Protein AF-A0A3D4JC98-F1 (afdb_monomer_lite)

Structure (mmCIF, N/CA/C/O backbone):
data_AF-A0A3D4JC98-F1
#
_entry.id   AF-A0A3D4JC98-F1
#
loop_
_atom_site.group_PDB
_atom_site.id
_atom_site.type_symbol
_atom_site.label_atom_id
_atom_site.label_alt_id
_atom_site.label_comp_id
_atom_site.label_asym_id
_atom_site.label_entity_id
_atom_site.label_seq_id
_atom_site.pdbx_PDB_ins_code
_atom_site.Cartn_x
_atom_site.Cartn_y
_atom_site.Cartn_z
_atom_site.occupancy
_atom_site.B_iso_or_equiv
_atom_site.auth_seq_id
_atom_site.auth_comp_id
_atom_site.auth_asym_id
_atom_site.auth_atom_id
_atom_site.pdbx_PDB_model_num
ATOM 1 N N . MET A 1 1 ? 13.726 35.625 1.533 1.00 43.50 1 MET A N 1
ATOM 2 C CA . MET A 1 1 ? 12.259 35.445 1.457 1.00 43.50 1 MET A CA 1
ATOM 3 C C . MET A 1 1 ? 11.983 33.949 1.493 1.00 43.50 1 MET A C 1
ATOM 5 O O . MET A 1 1 ? 12.480 33.245 0.627 1.00 43.50 1 MET A O 1
ATOM 9 N N . LYS A 1 2 ? 11.328 33.439 2.544 1.00 40.00 2 LYS A N 1
ATOM 10 C CA . LYS A 1 2 ? 11.032 32.004 2.686 1.00 40.00 2 LYS A CA 1
ATOM 11 C C . LYS A 1 2 ? 9.775 31.702 1.869 1.00 40.00 2 LYS A C 1
ATOM 13 O O . LYS A 1 2 ? 8.680 32.054 2.293 1.00 40.00 2 LYS A O 1
ATOM 18 N N . THR A 1 3 ? 9.931 31.125 0.685 1.00 40.09 3 THR A N 1
ATOM 19 C CA . THR A 1 3 ? 8.815 30.621 -0.119 1.00 40.09 3 THR A CA 1
ATOM 20 C C . THR A 1 3 ? 8.206 29.422 0.598 1.00 40.09 3 THR A C 1
ATOM 22 O O . THR A 1 3 ? 8.806 28.352 0.679 1.00 40.09 3 THR A O 1
ATOM 25 N N . GLN A 1 4 ? 7.020 29.615 1.173 1.00 44.22 4 GLN A N 1
ATOM 26 C CA . GLN A 1 4 ? 6.215 28.509 1.674 1.00 44.22 4 GLN A CA 1
ATOM 27 C C . GLN A 1 4 ? 5.729 27.714 0.459 1.00 44.22 4 GLN A C 1
ATOM 29 O O . GLN A 1 4 ? 5.039 28.247 -0.411 1.00 44.22 4 GLN A O 1
ATOM 34 N N . LYS A 1 5 ? 6.169 26.456 0.363 1.00 41.62 5 LYS A N 1
ATOM 35 C CA . LYS A 1 5 ? 5.683 25.500 -0.636 1.00 41.62 5 LYS A CA 1
ATOM 36 C C . LYS A 1 5 ? 4.167 25.339 -0.448 1.00 41.62 5 LYS A C 1
ATOM 38 O O . LYS A 1 5 ? 3.734 25.211 0.698 1.00 41.62 5 LYS A O 1
ATOM 43 N N . PRO A 1 6 ? 3.361 25.333 -1.523 1.00 39.84 6 PRO A N 1
ATOM 44 C CA . PRO A 1 6 ? 1.929 25.107 -1.401 1.00 39.84 6 PRO A CA 1
ATOM 45 C C . PRO A 1 6 ? 1.670 23.737 -0.759 1.00 39.84 6 PRO A C 1
ATOM 47 O O . PRO A 1 6 ? 2.294 22.738 -1.117 1.00 39.84 6 PRO A O 1
ATOM 50 N N . ILE A 1 7 ? 0.730 23.709 0.188 1.00 47.81 7 ILE A N 1
ATOM 51 C CA . ILE A 1 7 ? 0.320 22.557 1.018 1.00 47.81 7 ILE A CA 1
ATOM 52 C C . ILE A 1 7 ? -0.177 21.351 0.182 1.00 47.81 7 ILE A C 1
ATOM 54 O O . ILE A 1 7 ? -0.359 20.257 0.701 1.00 47.81 7 ILE A O 1
ATOM 58 N N . SER A 1 8 ? -0.315 21.495 -1.136 1.00 39.78 8 SER A N 1
ATOM 59 C CA . SER A 1 8 ? -0.799 20.463 -2.058 1.00 39.78 8 SER A CA 1
ATOM 60 C C . SER A 1 8 ? 0.252 19.452 -2.550 1.00 39.78 8 SER A C 1
ATOM 62 O O . SER A 1 8 ? -0.063 18.647 -3.423 1.00 39.78 8 SER A O 1
ATOM 64 N N . GLN A 1 9 ? 1.491 19.456 -2.035 1.00 42.72 9 GLN A N 1
ATOM 65 C CA . GLN A 1 9 ? 2.555 18.555 -2.526 1.00 42.72 9 GLN A CA 1
ATOM 66 C C . GLN A 1 9 ? 3.379 17.834 -1.448 1.00 42.72 9 GLN A C 1
ATOM 68 O O . GLN A 1 9 ? 4.481 17.365 -1.734 1.00 42.72 9 GLN A O 1
ATOM 73 N N . ILE A 1 10 ? 2.865 17.682 -0.227 1.00 45.66 10 ILE A N 1
ATOM 74 C CA . ILE A 1 10 ? 3.529 16.869 0.805 1.00 45.66 10 ILE A CA 1
ATOM 75 C C . ILE A 1 10 ? 3.017 15.426 0.714 1.00 45.66 10 ILE A C 1
ATOM 77 O O . ILE A 1 10 ? 2.344 14.921 1.601 1.00 45.66 10 ILE A O 1
ATOM 81 N N . VAL A 1 11 ? 3.313 14.752 -0.395 1.00 51.78 11 VAL A N 1
ATOM 82 C CA . VAL A 1 11 ? 3.263 13.280 -0.444 1.00 51.78 11 VAL A CA 1
ATOM 83 C C . VAL A 1 11 ? 4.698 12.810 -0.578 1.00 51.78 11 VAL A C 1
ATOM 85 O O . VAL A 1 11 ? 5.161 12.319 -1.611 1.00 51.78 11 VAL A O 1
ATOM 88 N N . ASP A 1 12 ? 5.455 13.075 0.477 1.00 58.97 12 ASP A N 1
ATOM 89 C CA . ASP A 1 12 ? 6.794 12.543 0.622 1.00 58.97 12 ASP A CA 1
ATOM 90 C C . ASP A 1 12 ? 6.734 11.011 0.609 1.00 58.97 12 ASP A C 1
ATOM 92 O O . ASP A 1 12 ? 5.719 10.391 0.939 1.00 58.97 12 ASP A O 1
ATOM 96 N N . HIS A 1 13 ? 7.833 10.392 0.182 1.00 58.16 13 HIS A N 1
ATOM 97 C CA . HIS A 1 13 ? 8.039 8.949 0.288 1.00 58.16 13 HIS A CA 1
ATOM 98 C C . HIS A 1 13 ? 7.617 8.470 1.698 1.00 58.16 13 HIS A C 1
ATOM 100 O O . HIS A 1 13 ? 7.804 9.239 2.643 1.00 58.16 13 HIS A O 1
ATOM 106 N N . PRO A 1 14 ? 7.124 7.225 1.884 1.00 58.72 14 PRO A N 1
ATOM 107 C CA . PRO A 1 14 ? 6.809 6.625 3.197 1.00 58.72 14 PRO A CA 1
ATOM 108 C C . PRO A 1 14 ? 7.984 6.508 4.206 1.00 58.72 14 PRO A C 1
ATOM 110 O O . PRO A 1 14 ? 8.066 5.562 4.972 1.00 58.72 14 PRO A O 1
ATOM 113 N N . LYS A 1 15 ? 8.938 7.443 4.191 1.00 56.12 15 LYS A N 1
ATOM 114 C CA . LYS A 1 15 ? 9.988 7.674 5.188 1.00 56.12 15 LYS A CA 1
ATOM 115 C C . LYS A 1 15 ? 9.886 9.061 5.851 1.00 56.12 15 LYS A C 1
ATOM 117 O O . LYS A 1 15 ? 10.756 9.402 6.644 1.00 56.12 15 LYS A O 1
ATOM 122 N N . SER A 1 16 ? 8.896 9.889 5.506 1.00 63.47 16 SER A N 1
ATOM 123 C CA . SER A 1 16 ? 8.676 11.184 6.168 1.00 63.47 16 SER A CA 1
ATOM 124 C C . SER A 1 16 ? 7.858 11.047 7.460 1.00 63.47 16 SER A C 1
ATOM 126 O O . SER A 1 16 ? 7.110 10.091 7.638 1.00 63.47 16 SER A O 1
ATOM 128 N N . SER A 1 17 ? 7.976 12.037 8.352 1.00 65.88 17 SER A N 1
ATOM 129 C CA . SER A 1 17 ? 7.379 12.061 9.704 1.00 65.88 17 SER A CA 1
ATOM 130 C C . SER A 1 17 ? 5.839 12.141 9.757 1.00 65.88 17 SER A C 1
ATOM 132 O O . SER A 1 17 ? 5.287 12.313 10.839 1.00 65.88 17 SER A O 1
ATOM 134 N N . ILE A 1 18 ? 5.145 12.078 8.616 1.00 76.31 18 ILE A N 1
ATOM 135 C CA . ILE A 1 18 ? 3.674 12.191 8.520 1.00 76.31 18 ILE A CA 1
ATOM 136 C C . ILE A 1 18 ? 2.964 10.835 8.411 1.00 76.31 18 ILE A C 1
ATOM 138 O O . ILE A 1 18 ? 1.737 10.781 8.428 1.00 76.31 18 ILE A O 1
ATOM 142 N N . TRP A 1 19 ? 3.722 9.754 8.238 1.00 82.31 19 TRP A N 1
ATOM 143 C CA . TRP A 1 19 ? 3.199 8.399 8.100 1.00 82.31 19 TRP A CA 1
ATOM 144 C C . TRP A 1 19 ? 3.240 7.692 9.452 1.00 82.31 19 TRP A C 1
ATOM 146 O O . TRP A 1 19 ? 4.234 7.802 10.166 1.00 82.31 19 TRP A O 1
ATOM 156 N N . GLU A 1 20 ? 2.178 6.968 9.793 1.00 85.38 20 GLU A N 1
ATOM 157 C CA . GLU A 1 20 ? 2.028 6.379 11.129 1.00 85.38 20 GLU A CA 1
ATOM 158 C C . GLU A 1 20 ? 2.124 4.864 11.108 1.00 85.38 20 GLU A C 1
ATOM 160 O O . GLU A 1 20 ? 2.871 4.267 11.882 1.00 85.38 20 GLU A O 1
ATOM 165 N N . THR A 1 21 ? 1.372 4.237 10.209 1.00 87.81 21 THR A N 1
ATOM 166 C CA . THR A 1 21 ? 1.337 2.785 10.087 1.00 87.81 21 THR A CA 1
ATOM 167 C C . THR A 1 21 ? 2.008 2.373 8.794 1.00 87.81 21 THR A C 1
ATOM 169 O O . THR A 1 21 ? 1.829 2.992 7.742 1.00 87.81 21 THR A O 1
ATOM 172 N N . PHE A 1 22 ? 2.815 1.323 8.892 1.00 90.31 22 PHE A N 1
ATOM 173 C CA . PHE A 1 22 ? 3.655 0.830 7.815 1.00 90.31 22 PHE A CA 1
ATOM 174 C C . PHE A 1 22 ? 3.402 -0.662 7.621 1.00 90.31 22 PHE A C 1
ATOM 176 O O . PHE A 1 22 ? 3.305 -1.419 8.584 1.00 90.31 22 PHE A O 1
ATOM 183 N N . TYR A 1 23 ? 3.331 -1.077 6.363 1.00 90.88 23 TYR A N 1
ATOM 184 C CA . TYR A 1 23 ? 3.083 -2.445 5.940 1.00 90.88 23 TYR A CA 1
ATOM 185 C C . TYR A 1 23 ? 4.133 -2.833 4.906 1.00 90.88 23 TYR A C 1
ATOM 187 O O . TYR A 1 23 ? 4.280 -2.177 3.869 1.00 90.88 23 TYR A O 1
ATOM 195 N N . GLU A 1 24 ? 4.865 -3.906 5.178 1.00 89.88 24 GLU A N 1
ATOM 196 C CA . GLU A 1 24 ? 5.804 -4.471 4.217 1.00 89.88 24 GLU A CA 1
ATOM 197 C C . GLU A 1 24 ? 5.069 -5.384 3.239 1.00 89.88 24 GLU A C 1
ATOM 199 O O . GLU A 1 24 ? 4.292 -6.256 3.624 1.00 89.88 24 GLU A O 1
ATOM 204 N N . CYS A 1 25 ? 5.316 -5.175 1.951 1.00 87.75 25 CYS A N 1
ATOM 205 C CA . CYS A 1 25 ? 4.696 -5.926 0.874 1.00 87.75 25 CYS A CA 1
ATOM 206 C C . CYS A 1 25 ? 5.783 -6.448 -0.078 1.00 87.75 25 CYS A C 1
ATOM 208 O O . CYS A 1 25 ? 6.488 -5.643 -0.700 1.00 87.75 25 CYS A O 1
ATOM 210 N N . PRO A 1 26 ? 5.963 -7.773 -0.210 1.00 88.81 26 PRO A N 1
ATOM 211 C CA . PRO A 1 26 ? 6.948 -8.333 -1.123 1.00 88.81 26 PRO A CA 1
ATOM 212 C C . PRO A 1 26 ? 6.565 -8.051 -2.580 1.00 88.81 26 PRO A C 1
ATOM 214 O O . PRO A 1 26 ? 5.402 -8.094 -2.982 1.00 88.81 26 PRO A O 1
ATOM 217 N N . SER A 1 27 ? 7.563 -7.785 -3.412 1.00 87.38 27 SER A N 1
ATOM 218 C CA . SER A 1 27 ? 7.367 -7.626 -4.844 1.00 87.38 27 SER A CA 1
ATOM 219 C C . SER A 1 27 ? 7.033 -8.973 -5.468 1.00 87.38 27 SER A C 1
ATOM 221 O O . SER A 1 27 ? 7.868 -9.869 -5.547 1.00 87.38 27 SER A O 1
ATOM 223 N N . GLN A 1 28 ? 5.833 -9.080 -6.030 1.00 83.56 28 GLN A N 1
ATOM 224 C CA . GLN A 1 28 ? 5.412 -10.270 -6.778 1.00 83.56 28 GLN A CA 1
ATOM 225 C C . GLN A 1 28 ? 6.320 -10.591 -7.981 1.00 83.56 28 GLN A C 1
ATOM 227 O O . GLN A 1 28 ? 6.355 -11.720 -8.453 1.00 83.56 28 GLN A O 1
ATOM 232 N N . SER A 1 29 ? 7.017 -9.589 -8.525 1.00 83.56 29 SER A N 1
ATOM 233 C CA . SER A 1 29 ? 7.854 -9.747 -9.723 1.00 83.56 29 SER A CA 1
ATOM 234 C C . SER A 1 29 ? 9.322 -10.012 -9.391 1.00 83.56 29 SER A C 1
ATOM 236 O O . SER A 1 29 ? 10.080 -10.428 -10.262 1.00 83.56 29 SER A O 1
ATOM 238 N N . ARG A 1 30 ? 9.756 -9.708 -8.163 1.00 84.12 30 ARG A N 1
ATOM 239 C CA . ARG A 1 30 ? 11.150 -9.821 -7.722 1.00 84.12 30 ARG A CA 1
ATOM 240 C C . ARG A 1 30 ? 11.169 -10.327 -6.286 1.00 84.12 30 ARG A C 1
ATOM 242 O O . ARG A 1 30 ? 10.953 -9.543 -5.372 1.00 84.12 30 ARG A O 1
ATOM 249 N N . ALA A 1 31 ? 11.492 -11.604 -6.101 1.00 83.75 31 ALA A N 1
ATOM 250 C CA . ALA A 1 31 ? 11.449 -12.264 -4.794 1.00 83.75 31 ALA A CA 1
ATOM 251 C C . ALA A 1 31 ? 12.295 -11.572 -3.703 1.00 83.75 31 ALA A C 1
ATOM 253 O O . ALA A 1 31 ? 11.932 -11.611 -2.535 1.00 83.75 31 ALA A O 1
ATOM 254 N N . ASN A 1 32 ? 13.379 -10.883 -4.080 1.00 86.62 32 ASN A N 1
ATOM 255 C CA . ASN A 1 32 ? 14.302 -10.230 -3.140 1.00 86.62 32 ASN A CA 1
ATOM 256 C C . ASN A 1 32 ? 14.012 -8.737 -2.916 1.00 86.62 32 ASN A C 1
ATOM 258 O O . ASN A 1 32 ? 14.872 -8.011 -2.424 1.00 86.62 32 ASN A O 1
ATOM 262 N N . LEU A 1 33 ? 12.853 -8.238 -3.351 1.00 85.75 33 LEU A N 1
ATOM 263 C CA . LEU A 1 33 ? 12.502 -6.828 -3.232 1.00 85.75 33 LEU A CA 1
ATOM 264 C C . LEU A 1 33 ? 11.200 -6.691 -2.454 1.00 85.75 33 LEU A C 1
ATOM 266 O O . LEU A 1 33 ? 10.197 -7.272 -2.848 1.00 85.75 33 LEU A O 1
ATOM 270 N N . SER A 1 34 ? 11.193 -5.877 -1.406 1.00 89.38 34 SER A N 1
ATOM 271 C CA . SER A 1 34 ? 9.984 -5.484 -0.686 1.00 89.38 34 SER A CA 1
ATOM 272 C C . SER A 1 34 ? 9.704 -3.994 -0.877 1.00 89.38 34 SER A C 1
ATOM 274 O O . SER A 1 34 ? 10.605 -3.176 -1.083 1.00 89.38 34 SER A O 1
ATOM 276 N N . TYR A 1 35 ? 8.424 -3.644 -0.852 1.00 90.00 35 TYR A N 1
ATOM 277 C CA . TYR A 1 35 ? 7.932 -2.277 -0.856 1.00 90.00 35 TYR A CA 1
ATOM 278 C C . TYR A 1 35 ? 7.243 -1.979 0.470 1.00 90.00 35 TYR A C 1
ATOM 280 O O . TYR A 1 35 ? 6.674 -2.862 1.103 1.00 90.00 35 TYR A O 1
ATOM 288 N N . ILE A 1 36 ? 7.273 -0.713 0.868 1.00 91.12 36 ILE A N 1
ATOM 289 C CA . ILE A 1 36 ? 6.640 -0.220 2.086 1.00 91.12 36 ILE A CA 1
ATOM 290 C C . ILE A 1 36 ? 5.383 0.521 1.660 1.00 91.12 36 ILE A C 1
ATOM 292 O O . ILE A 1 36 ? 5.450 1.458 0.860 1.00 91.12 36 ILE A O 1
ATOM 296 N N . VAL A 1 37 ? 4.243 0.085 2.172 1.00 91.69 37 VAL A N 1
ATOM 297 C CA . VAL A 1 37 ? 2.968 0.794 2.099 1.00 91.69 37 VAL A CA 1
ATOM 298 C C . VAL A 1 37 ? 2.763 1.492 3.435 1.00 91.69 37 VAL A C 1
ATOM 300 O O . VAL A 1 37 ? 3.030 0.895 4.469 1.00 91.69 37 VAL A O 1
ATOM 303 N N . ALA A 1 38 ? 2.318 2.741 3.432 1.00 91.31 38 ALA A N 1
ATOM 304 C CA . ALA A 1 38 ? 2.047 3.470 4.663 1.00 91.31 38 ALA A CA 1
ATOM 305 C C . ALA A 1 38 ? 0.719 4.219 4.584 1.00 91.31 38 ALA A C 1
ATOM 307 O O . ALA A 1 38 ? 0.295 4.593 3.489 1.00 91.31 38 ALA A O 1
ATOM 308 N N . THR A 1 39 ? 0.086 4.457 5.731 1.00 90.75 39 THR A N 1
ATOM 309 C CA . THR A 1 39 ? -1.055 5.375 5.836 1.00 90.75 39 THR A CA 1
ATOM 310 C C . THR A 1 39 ? -0.822 6.427 6.918 1.00 90.75 39 THR A C 1
ATOM 312 O O . THR A 1 39 ? 0.004 6.253 7.819 1.00 90.75 39 THR A O 1
ATOM 315 N N . ASN A 1 40 ? -1.490 7.566 6.762 1.00 89.06 40 ASN A N 1
ATOM 316 C CA . ASN A 1 40 ? -1.477 8.676 7.710 1.00 89.06 40 ASN A CA 1
ATOM 317 C C . ASN A 1 40 ? -2.831 8.806 8.432 1.00 89.06 40 ASN A C 1
ATOM 319 O O . ASN A 1 40 ? -3.788 8.104 8.097 1.00 89.06 40 ASN A O 1
ATOM 323 N N . GLN A 1 41 ? -2.919 9.747 9.378 1.00 85.38 41 GLN A N 1
ATOM 324 C CA . GLN A 1 41 ? -4.153 10.068 10.120 1.00 85.38 41 GLN A CA 1
ATOM 325 C C . GLN A 1 41 ? -5.313 10.513 9.224 1.00 85.38 41 GLN A C 1
ATOM 327 O O . GLN A 1 41 ? -6.471 10.421 9.607 1.00 85.38 41 GLN A O 1
ATOM 332 N N . SER A 1 42 ? -5.010 11.033 8.035 1.00 87.31 42 SER A N 1
ATOM 333 C CA . SER A 1 42 ? -6.007 11.491 7.065 1.00 87.31 42 SER A CA 1
ATOM 334 C C . SER A 1 42 ? -6.457 10.380 6.110 1.00 87.31 42 SER A C 1
ATOM 336 O O . SER A 1 42 ? -7.003 10.684 5.052 1.00 87.31 42 SER A O 1
ATOM 338 N N . GLU A 1 43 ? -6.176 9.114 6.441 1.00 85.50 43 GLU A N 1
ATOM 339 C CA . GLU A 1 43 ? -6.502 7.923 5.642 1.00 85.50 43 GLU A CA 1
ATOM 340 C C . GLU A 1 43 ? -5.922 7.935 4.216 1.00 85.50 43 GLU A C 1
ATOM 342 O O . GLU A 1 43 ? -6.389 7.235 3.311 1.00 85.50 43 GLU A O 1
ATOM 347 N N . GLN A 1 44 ? -4.876 8.728 3.983 1.00 89.94 44 GLN A N 1
ATOM 348 C CA . GLN A 1 44 ? -4.182 8.747 2.705 1.00 89.94 44 GLN A CA 1
ATOM 349 C C . GLN A 1 44 ? -3.178 7.606 2.645 1.00 89.94 44 GLN A C 1
ATOM 351 O O . GLN A 1 44 ? -2.457 7.342 3.603 1.00 89.94 44 GLN A O 1
ATOM 356 N N . TRP A 1 45 ? -3.085 6.976 1.476 1.00 91.25 45 TRP A N 1
ATOM 357 C CA . TRP A 1 45 ? -2.233 5.813 1.256 1.00 91.25 45 TRP A CA 1
ATOM 358 C C . TRP A 1 45 ? -0.999 6.158 0.426 1.00 91.25 45 TRP A C 1
ATOM 360 O O . TRP A 1 45 ? -1.094 6.710 -0.675 1.00 91.25 45 TRP A O 1
ATOM 370 N N . GLY A 1 46 ? 0.163 5.762 0.939 1.00 91.31 46 GLY A N 1
ATOM 371 C CA . GLY A 1 46 ? 1.458 5.882 0.288 1.00 91.31 46 GLY A CA 1
ATOM 372 C C . GLY A 1 46 ? 2.105 4.535 -0.000 1.00 91.31 46 GLY A C 1
ATOM 373 O O . GLY A 1 46 ? 1.878 3.559 0.708 1.00 91.31 46 GLY A O 1
ATOM 374 N N . CYS A 1 47 ? 2.936 4.459 -1.043 1.00 91.44 47 CYS A N 1
ATOM 375 C CA . CYS A 1 47 ? 3.715 3.254 -1.338 1.00 91.44 47 CYS A CA 1
ATOM 376 C C . CYS A 1 47 ? 5.101 3.592 -1.894 1.00 91.44 47 CYS A C 1
ATOM 378 O O . CYS A 1 47 ? 5.240 4.458 -2.748 1.00 91.44 47 CYS A O 1
ATOM 380 N N . SER A 1 48 ? 6.141 2.865 -1.484 1.00 91.06 48 SER A N 1
ATOM 381 C CA . SER A 1 48 ? 7.505 3.044 -2.004 1.00 91.06 48 SER A CA 1
ATOM 382 C C . SER A 1 48 ? 7.731 2.449 -3.401 1.00 91.06 48 SER A C 1
ATOM 384 O O . SER A 1 48 ? 8.853 2.460 -3.906 1.00 91.06 48 SER A O 1
ATOM 386 N N . CYS A 1 49 ? 6.701 1.893 -4.045 1.00 89.44 49 CYS A N 1
ATOM 387 C CA . CYS A 1 49 ? 6.863 1.288 -5.360 1.00 89.44 49 CYS A CA 1
ATOM 388 C C . CYS A 1 49 ? 6.990 2.352 -6.467 1.00 89.44 49 CYS A C 1
ATOM 390 O O . CYS A 1 49 ? 6.355 3.409 -6.387 1.00 89.44 49 CYS A O 1
ATOM 392 N N . PRO A 1 50 ? 7.725 2.062 -7.561 1.00 89.50 50 PRO A N 1
ATOM 393 C CA . PRO A 1 50 ? 7.909 3.009 -8.662 1.00 89.50 50 PRO A CA 1
ATOM 394 C C . PRO A 1 50 ? 6.585 3.530 -9.228 1.00 89.50 50 PRO A C 1
ATOM 396 O O . PRO A 1 50 ? 6.448 4.711 -9.526 1.00 89.50 50 PRO A O 1
ATOM 399 N N . ARG A 1 51 ? 5.571 2.659 -9.328 1.00 90.12 51 ARG A N 1
ATOM 400 C CA . ARG A 1 51 ? 4.259 3.038 -9.860 1.00 90.12 51 ARG A CA 1
ATOM 401 C C . ARG A 1 51 ? 3.609 4.158 -9.047 1.00 90.12 51 ARG A C 1
ATOM 403 O O . ARG A 1 51 ? 3.104 5.097 -9.649 1.00 90.12 51 ARG A O 1
ATOM 410 N N . TRP A 1 52 ? 3.647 4.080 -7.718 1.00 89.75 52 TRP A N 1
ATOM 411 C CA . TRP A 1 52 ? 3.084 5.127 -6.866 1.00 89.75 52 TRP A CA 1
ATOM 412 C C . TRP A 1 52 ? 3.972 6.371 -6.847 1.00 89.75 52 TRP A C 1
ATOM 414 O O . TRP A 1 52 ? 3.459 7.472 -6.979 1.00 89.75 52 TRP A O 1
ATOM 424 N N . ILE A 1 53 ? 5.298 6.218 -6.781 1.00 87.94 53 ILE A N 1
ATOM 425 C CA . ILE A 1 53 ? 6.231 7.359 -6.778 1.00 87.94 53 ILE A CA 1
ATOM 426 C C . ILE A 1 53 ? 6.053 8.234 -8.030 1.00 87.94 53 ILE A C 1
ATOM 428 O O . ILE A 1 53 ? 6.008 9.459 -7.914 1.00 87.94 53 ILE A O 1
ATOM 432 N N . TYR A 1 54 ? 5.918 7.615 -9.210 1.00 87.69 54 TYR A N 1
ATOM 433 C CA . TYR A 1 54 ? 5.809 8.340 -10.478 1.00 87.69 54 TYR A CA 1
ATOM 434 C C . TYR A 1 54 ? 4.383 8.775 -10.828 1.00 87.69 54 TYR A C 1
ATOM 436 O O . TYR A 1 54 ? 4.216 9.858 -11.377 1.00 87.69 54 TYR A O 1
ATOM 444 N N . LYS A 1 55 ? 3.360 7.954 -10.543 1.00 89.25 55 LYS A N 1
ATOM 445 C CA . LYS A 1 55 ? 1.971 8.248 -10.951 1.00 89.25 55 LYS A CA 1
ATOM 446 C C . LYS A 1 55 ? 1.090 8.797 -9.835 1.00 89.25 55 LYS A C 1
ATOM 448 O O . LYS A 1 55 ? 0.071 9.400 -10.129 1.00 89.25 55 LYS A O 1
ATOM 453 N N . ARG A 1 56 ? 1.463 8.577 -8.569 1.00 87.25 56 ARG A N 1
ATOM 454 C CA . ARG A 1 56 ? 0.671 8.927 -7.373 1.00 87.25 56 ARG A CA 1
ATOM 455 C C . ARG A 1 56 ? -0.741 8.328 -7.367 1.00 87.25 56 ARG A C 1
ATOM 457 O O . ARG A 1 56 ? -1.637 8.833 -6.706 1.00 87.25 56 ARG A O 1
ATOM 464 N N . GLU A 1 57 ? -0.911 7.213 -8.072 1.00 89.75 57 GLU A N 1
ATOM 465 C CA . GLU A 1 57 ? -2.151 6.440 -8.144 1.00 89.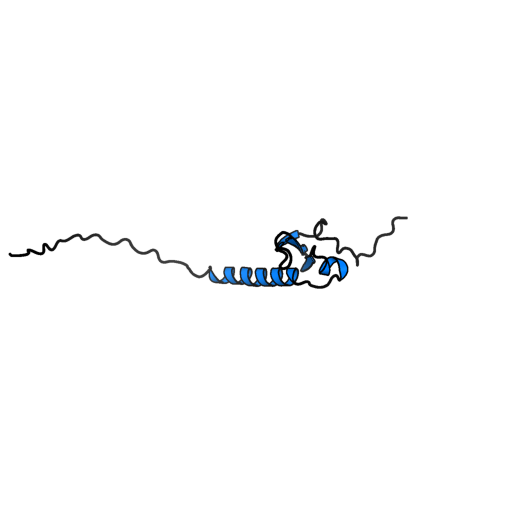75 57 GLU A CA 1
ATOM 466 C C . GLU A 1 57 ? -2.094 5.220 -7.223 1.00 89.75 57 GLU A C 1
ATOM 468 O O . GLU A 1 57 ? -1.015 4.685 -6.934 1.00 89.75 57 GLU A O 1
ATOM 473 N N . GLU A 1 58 ? -3.267 4.718 -6.831 1.00 92.12 58 GLU A N 1
ATOM 474 C CA . GLU A 1 58 ? -3.377 3.468 -6.085 1.00 92.12 58 GLU A CA 1
ATOM 475 C C . GLU A 1 58 ? -2.719 2.313 -6.859 1.00 92.12 58 GLU A C 1
ATOM 477 O O . GLU A 1 58 ? -3.075 1.982 -7.994 1.00 92.12 58 GLU A O 1
ATOM 482 N N . CYS A 1 59 ? -1.717 1.694 -6.236 1.00 93.00 59 CYS A N 1
ATOM 483 C CA . CYS A 1 59 ? -0.973 0.586 -6.812 1.00 93.00 59 CYS A CA 1
ATOM 484 C C . CYS A 1 59 ? -1.461 -0.756 -6.248 1.00 93.00 59 CYS A C 1
ATOM 486 O O . CYS A 1 59 ? -2.173 -0.812 -5.246 1.00 93.00 59 CYS A O 1
ATOM 488 N N . LYS A 1 60 ? -1.029 -1.859 -6.871 1.00 92.88 60 LYS A N 1
ATOM 489 C CA . LYS A 1 60 ? -1.401 -3.211 -6.429 1.00 92.88 60 LYS A CA 1
ATOM 490 C C . LYS A 1 60 ? -1.064 -3.485 -4.957 1.00 92.88 60 LYS A C 1
ATOM 492 O O . LYS A 1 60 ? -1.887 -4.070 -4.272 1.00 92.88 60 LYS A O 1
ATOM 497 N N . HIS A 1 61 ? 0.068 -2.981 -4.461 1.00 93.00 61 HIS A N 1
ATOM 498 C CA . HIS A 1 61 ? 0.487 -3.199 -3.073 1.00 93.00 61 HIS A CA 1
ATOM 499 C C . HIS A 1 61 ? -0.437 -2.488 -2.074 1.00 93.00 61 HIS A C 1
ATOM 501 O O . HIS A 1 61 ? -0.790 -3.062 -1.054 1.00 93.00 61 HIS A O 1
ATOM 507 N N . ILE A 1 62 ? -0.883 -1.259 -2.380 1.00 94.00 62 ILE A N 1
ATOM 508 C CA . ILE A 1 62 ? -1.866 -0.550 -1.540 1.00 94.00 62 ILE A CA 1
ATOM 509 C C . ILE A 1 62 ? -3.169 -1.352 -1.485 1.00 94.00 62 ILE A C 1
ATOM 511 O O . ILE A 1 62 ? -3.729 -1.548 -0.411 1.00 94.00 62 ILE A O 1
ATOM 515 N N . ARG A 1 63 ? -3.628 -1.857 -2.635 1.00 93.88 63 ARG A N 1
ATOM 516 C CA . ARG A 1 63 ? -4.848 -2.664 -2.712 1.00 93.88 63 ARG A CA 1
ATOM 517 C C . ARG A 1 63 ? -4.742 -3.957 -1.906 1.00 93.88 63 ARG A C 1
ATOM 519 O O . ARG A 1 63 ? -5.678 -4.298 -1.196 1.00 93.88 63 ARG A O 1
ATOM 526 N N . GLU A 1 64 ? -3.615 -4.656 -1.992 1.00 92.94 64 GLU A N 1
ATOM 527 C CA . GLU A 1 64 ? -3.367 -5.874 -1.212 1.00 92.94 64 GLU A CA 1
ATOM 528 C C . GLU A 1 64 ? -3.402 -5.606 0.290 1.00 92.94 64 GLU A C 1
ATOM 530 O O . GLU A 1 64 ? -4.062 -6.339 1.021 1.00 92.94 64 GLU A O 1
ATOM 535 N N . VAL A 1 65 ? -2.760 -4.528 0.747 1.00 92.88 65 VAL A N 1
ATOM 536 C CA . VAL A 1 65 ? -2.777 -4.155 2.165 1.00 92.88 65 VAL A CA 1
ATOM 537 C C . VAL A 1 65 ? -4.191 -3.799 2.624 1.00 92.88 65 VAL A C 1
ATOM 539 O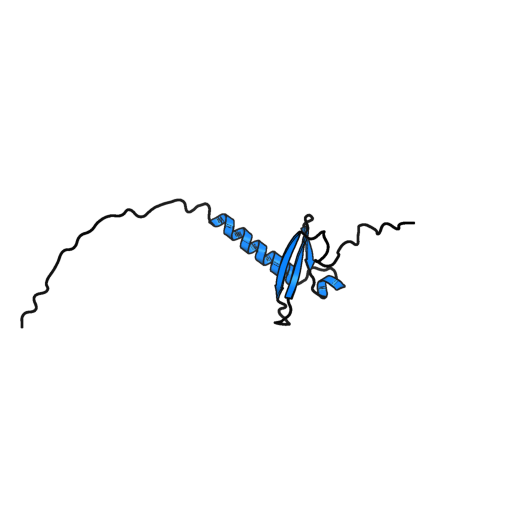 O . VAL A 1 65 ? -4.633 -4.308 3.650 1.00 92.88 65 VAL A O 1
ATOM 542 N N . LYS A 1 66 ? -4.940 -3.003 1.850 1.00 92.81 66 LYS A N 1
ATOM 543 C CA . LYS A 1 66 ? -6.347 -2.686 2.156 1.00 92.81 66 LYS A CA 1
ATOM 544 C C . LYS A 1 66 ? -7.205 -3.947 2.278 1.00 92.81 66 LYS A C 1
ATOM 546 O O . LYS A 1 66 ? -7.982 -4.068 3.220 1.00 92.81 66 LYS A O 1
ATOM 551 N N . LEU A 1 67 ? -7.044 -4.894 1.352 1.00 92.25 67 LEU A N 1
ATOM 552 C CA . LEU A 1 67 ? -7.748 -6.177 1.398 1.00 92.25 67 LEU A CA 1
ATOM 553 C C . LEU A 1 67 ? -7.360 -6.983 2.639 1.00 92.25 67 LEU A C 1
ATOM 555 O O . LEU A 1 67 ? -8.231 -7.503 3.327 1.00 92.25 67 LEU A O 1
ATOM 559 N N . HIS A 1 68 ? -6.069 -7.062 2.957 1.00 90.25 68 HIS A N 1
ATOM 560 C CA . HIS A 1 68 ? -5.595 -7.795 4.126 1.00 90.25 68 HIS A CA 1
ATOM 561 C C . HIS A 1 68 ? -6.153 -7.217 5.434 1.00 90.25 68 HIS A C 1
ATOM 563 O O . HIS A 1 68 ? -6.623 -7.970 6.283 1.00 90.25 68 HIS A O 1
ATOM 569 N N . LEU A 1 69 ? -6.173 -5.888 5.571 1.00 89.75 69 LEU A N 1
ATOM 570 C CA . LEU A 1 69 ? -6.761 -5.215 6.731 1.00 89.75 69 LEU A CA 1
ATOM 571 C C . LEU A 1 69 ? -8.264 -5.467 6.844 1.00 89.75 69 LEU A C 1
ATOM 573 O O . LEU A 1 69 ? -8.755 -5.745 7.932 1.00 89.75 69 LEU A O 1
ATOM 577 N N . PHE A 1 70 ? -8.982 -5.443 5.720 1.00 90.06 70 PHE A N 1
ATOM 578 C CA . PHE A 1 70 ? -10.406 -5.767 5.697 1.00 90.06 70 PHE A CA 1
ATOM 579 C C . PHE A 1 70 ? -10.683 -7.178 6.242 1.00 90.06 70 PHE A C 1
ATOM 581 O O . PHE A 1 70 ? -11.598 -7.358 7.041 1.00 90.06 70 PHE A O 1
ATOM 588 N N . PHE A 1 71 ? -9.865 -8.171 5.873 1.00 88.56 71 PHE A N 1
ATOM 589 C CA . PHE A 1 71 ? -10.012 -9.538 6.385 1.00 88.56 71 PHE A CA 1
ATOM 590 C C . PHE A 1 71 ? -9.579 -9.709 7.842 1.00 88.56 71 PHE A C 1
ATOM 592 O O . PHE A 1 71 ? -10.160 -10.539 8.539 1.00 88.56 71 PHE A O 1
ATOM 599 N N . ILE A 1 72 ? -8.565 -8.972 8.306 1.00 85.81 72 ILE A N 1
ATOM 600 C CA . ILE A 1 72 ? -8.177 -9.001 9.723 1.00 85.81 72 ILE A CA 1
ATOM 601 C C . ILE A 1 72 ? -9.322 -8.465 10.581 1.00 85.81 72 ILE A C 1
ATOM 603 O O . ILE A 1 72 ? -9.743 -9.149 11.510 1.00 85.81 72 ILE A O 1
ATOM 607 N N . ASN A 1 73 ? -9.869 -7.302 10.222 1.00 77.75 73 ASN A N 1
ATOM 608 C CA . ASN A 1 73 ? -10.899 -6.634 11.016 1.00 77.75 73 ASN A CA 1
ATOM 609 C C . ASN A 1 73 ? -12.170 -7.489 11.167 1.00 77.75 73 ASN A C 1
ATOM 611 O O . ASN A 1 73 ? -12.815 -7.451 12.206 1.00 77.75 73 ASN A O 1
ATOM 615 N N . GLN A 1 74 ? -12.505 -8.329 10.179 1.00 69.31 74 GLN A N 1
ATOM 616 C CA . GLN A 1 74 ? -13.661 -9.232 10.278 1.00 69.31 74 GLN A CA 1
ATOM 617 C C . GLN A 1 74 ? -13.485 -10.395 11.264 1.00 69.31 74 GLN A C 1
ATOM 619 O O . GLN A 1 74 ? -14.474 -10.983 11.696 1.00 69.31 74 GLN A O 1
ATOM 624 N N . LYS A 1 75 ? -12.253 -10.780 11.618 1.00 59.47 75 LYS A N 1
ATOM 625 C CA . LYS A 1 75 ? -12.045 -11.904 12.544 1.00 59.47 75 LYS A CA 1
ATOM 626 C C . LYS A 1 75 ? -12.315 -11.525 13.997 1.00 59.47 75 LYS A C 1
ATOM 628 O O . LYS A 1 75 ? -12.696 -12.398 14.775 1.00 59.47 75 LYS A O 1
ATOM 633 N N . GLU A 1 76 ? -12.163 -10.255 14.357 1.00 56.69 76 GLU A N 1
ATOM 634 C CA . GLU A 1 76 ? -12.313 -9.793 15.741 1.00 56.69 76 GLU A CA 1
ATOM 635 C C . GLU A 1 76 ? -13.776 -9.809 16.218 1.00 56.69 76 GLU A C 1
ATOM 637 O O . GLU A 1 76 ? -14.031 -10.119 17.379 1.00 56.69 76 GLU A O 1
ATOM 642 N N . GLU A 1 77 ? -14.752 -9.633 15.322 1.00 55.19 77 GLU A N 1
ATOM 643 C CA . GLU A 1 77 ? -16.183 -9.662 15.675 1.00 55.19 77 GLU A CA 1
ATOM 644 C C . GLU A 1 77 ? -16.713 -11.066 16.030 1.00 55.19 77 GLU A C 1
ATOM 646 O O . GLU A 1 77 ? -17.781 -11.204 16.622 1.00 55.19 77 GLU A O 1
ATOM 651 N N . THR A 1 78 ? -15.975 -12.135 15.711 1.00 53.50 78 THR A N 1
ATOM 652 C CA . THR A 1 78 ? -16.454 -13.515 15.933 1.00 53.50 78 THR A CA 1
ATOM 653 C C . THR A 1 78 ? -16.017 -14.140 17.261 1.00 53.50 78 THR A C 1
ATOM 655 O O . THR A 1 78 ? -16.447 -15.248 17.580 1.00 53.50 78 THR A O 1
ATOM 658 N N . ILE A 1 79 ? -15.196 -13.453 18.066 1.00 57.91 79 ILE A N 1
ATOM 659 C CA . ILE A 1 79 ? -14.588 -14.042 19.276 1.00 57.91 79 ILE A CA 1
ATOM 660 C C . ILE A 1 79 ? -15.375 -13.700 20.561 1.00 57.91 79 ILE A C 1
ATOM 662 O O . ILE A 1 79 ? -15.241 -14.395 21.568 1.00 57.91 79 ILE A O 1
ATOM 666 N N . GLU A 1 80 ? -16.285 -12.720 20.545 1.00 57.81 80 GLU A N 1
ATOM 667 C CA . GLU A 1 80 ? -17.006 -12.290 21.759 1.00 57.81 80 GLU A CA 1
ATOM 668 C C . GLU A 1 80 ? -18.156 -13.208 22.224 1.00 57.81 80 GLU A C 1
ATOM 670 O O . GLU A 1 80 ? -18.741 -12.963 23.280 1.00 57.81 80 GLU A O 1
ATOM 675 N N . THR A 1 81 ? -18.470 -14.305 21.521 1.00 54.78 81 THR A N 1
ATOM 676 C CA . THR A 1 81 ? -19.586 -15.197 21.917 1.00 54.78 81 THR A CA 1
ATOM 677 C C . THR A 1 81 ? -19.200 -16.580 22.435 1.00 54.78 81 THR A C 1
ATOM 679 O O . THR A 1 81 ? -20.087 -17.313 22.868 1.00 54.78 81 THR A O 1
ATOM 682 N N . VAL A 1 82 ? -17.916 -16.944 22.536 1.00 57.47 82 VAL A N 1
ATOM 683 C 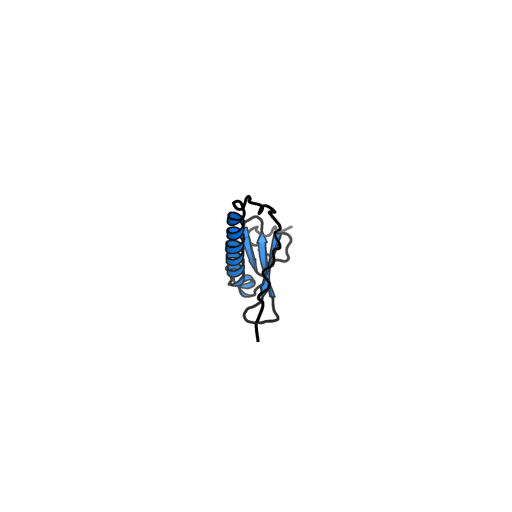CA . VAL A 1 82 ? -17.539 -18.215 23.191 1.00 57.47 82 VAL A CA 1
ATOM 684 C C . VAL A 1 82 ? -17.264 -17.990 24.680 1.00 57.47 82 VAL A C 1
ATOM 686 O O . VAL A 1 82 ? -16.142 -18.091 25.172 1.00 57.47 82 VAL A O 1
ATOM 689 N N . LYS A 1 83 ? -18.331 -17.676 25.420 1.00 61.09 83 LYS A N 1
ATOM 690 C CA . LYS A 1 83 ? -18.384 -17.837 26.876 1.00 61.09 83 LYS A CA 1
ATOM 691 C C . LYS A 1 83 ? -18.918 -19.236 27.207 1.00 61.09 83 LYS A C 1
ATOM 693 O O . LYS A 1 83 ? -20.103 -19.46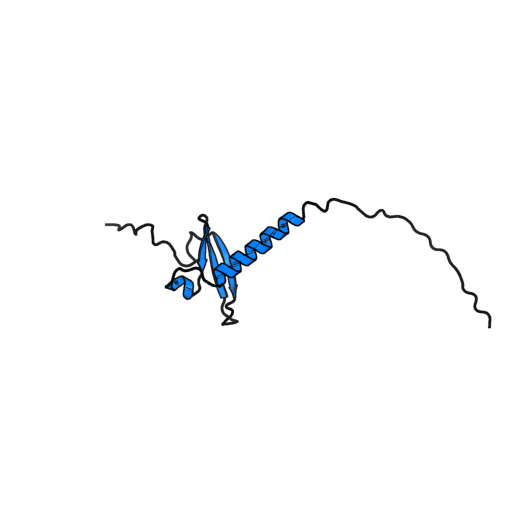4 27.022 1.00 61.09 83 LYS A O 1
ATOM 698 N N . VAL A 1 84 ? -18.047 -20.057 27.817 1.00 60.41 84 VAL A N 1
ATOM 699 C CA . VAL A 1 84 ? -18.344 -21.133 28.800 1.00 60.41 84 VAL A CA 1
ATOM 700 C C . VAL A 1 84 ? -19.075 -22.356 28.199 1.00 60.41 84 VAL A C 1
ATOM 702 O O . VAL A 1 84 ? -20.094 -22.232 27.550 1.00 60.41 84 VAL A O 1
ATOM 705 N N . GLU A 1 85 ? -18.554 -23.581 28.281 1.00 55.84 85 GLU A N 1
ATOM 706 C CA . GLU A 1 85 ? -18.660 -24.421 29.478 1.00 55.84 85 GLU A CA 1
ATOM 707 C C . GLU A 1 85 ? -17.464 -25.365 29.647 1.00 55.84 85 GLU A C 1
ATOM 709 O O . GLU A 1 85 ? -17.114 -26.185 28.800 1.00 55.84 85 GLU A O 1
ATOM 714 N N . THR A 1 86 ? -16.845 -25.243 30.816 1.00 55.53 86 THR A N 1
ATOM 715 C CA . THR A 1 86 ? -15.902 -26.198 31.383 1.00 55.53 86 THR A CA 1
ATOM 716 C C . THR A 1 86 ? -16.527 -27.588 31.470 1.00 55.53 86 THR A C 1
ATOM 718 O O . THR A 1 86 ? -17.526 -27.778 32.165 1.00 55.53 86 THR A O 1
ATOM 721 N N . LEU A 1 87 ? -15.887 -28.566 30.830 1.00 59.16 87 LEU A N 1
ATOM 722 C CA . LEU A 1 87 ? -16.198 -29.986 30.978 1.00 59.16 87 LEU A CA 1
ATOM 723 C C . LEU A 1 87 ? -16.081 -30.403 32.463 1.00 59.16 87 LEU A C 1
ATOM 725 O O . LEU A 1 87 ? -15.015 -30.203 33.061 1.00 59.16 87 LEU A O 1
ATOM 729 N N . PRO A 1 88 ? -17.114 -31.002 33.085 1.00 58.12 88 PRO A N 1
ATOM 730 C CA . PRO A 1 88 ? -16.992 -31.504 34.444 1.00 58.12 88 PRO A CA 1
ATOM 731 C C . PRO A 1 88 ? -16.099 -32.753 34.490 1.00 58.12 88 PRO A C 1
ATOM 733 O O . PRO A 1 88 ? -16.284 -33.718 33.749 1.00 58.12 88 PRO A O 1
ATOM 736 N N . LYS A 1 89 ? -15.144 -32.745 35.428 1.00 60.97 89 LYS A N 1
ATOM 737 C CA . LYS A 1 89 ? -14.445 -33.940 35.919 1.00 60.97 89 LYS A CA 1
ATOM 738 C C . LYS A 1 89 ? -15.473 -34.899 36.530 1.00 60.97 89 LYS A C 1
ATOM 740 O O . LYS A 1 89 ? -16.059 -34.584 37.559 1.00 60.97 89 LYS A O 1
ATOM 745 N N . SER A 1 90 ? -15.659 -36.071 35.932 1.00 49.44 90 SER A N 1
ATOM 746 C CA . SER A 1 90 ? -16.382 -37.210 36.515 1.00 49.44 90 SER A CA 1
ATOM 747 C C . SER A 1 90 ? -16.119 -38.434 35.633 1.00 49.44 90 SER A C 1
ATOM 749 O O . SER A 1 90 ? -16.219 -38.321 34.422 1.00 49.44 90 SER A O 1
ATOM 751 N N . THR A 1 91 ? -15.786 -39.641 36.068 1.00 50.34 91 THR A N 1
ATOM 752 C CA . THR A 1 91 ? -15.428 -40.250 37.348 1.00 50.34 91 THR A CA 1
ATOM 753 C C . THR A 1 91 ? -14.781 -41.584 36.952 1.00 50.34 91 THR A C 1
ATOM 755 O O . THR A 1 91 ? -15.164 -42.199 35.958 1.00 50.34 91 THR A O 1
ATOM 758 N N . GLN A 1 92 ? -13.780 -42.025 37.707 1.00 59.66 92 GLN A N 1
ATOM 759 C CA . GLN A 1 92 ? -13.144 -43.335 37.564 1.00 59.66 92 GLN A CA 1
ATOM 760 C C . GLN A 1 92 ? -14.174 -44.477 37.558 1.00 59.66 92 GLN A C 1
ATOM 762 O O . GLN A 1 92 ? -15.106 -44.449 38.357 1.00 59.66 92 GLN A O 1
ATOM 767 N N . LYS A 1 93 ? -13.941 -45.527 36.759 1.00 54.28 93 LYS A N 1
ATOM 768 C CA . LYS A 1 93 ? -14.241 -46.918 37.147 1.00 54.28 93 LYS A CA 1
ATOM 769 C C . LYS A 1 93 ? -13.499 -47.910 36.252 1.00 54.28 93 LYS A C 1
ATOM 771 O O . LYS A 1 93 ? -13.905 -48.214 35.136 1.00 54.28 93 LYS A O 1
ATOM 776 N N . ALA A 1 94 ? -12.404 -48.431 36.797 1.00 57.62 94 ALA A N 1
ATOM 777 C CA . ALA A 1 94 ? -11.879 -49.736 36.435 1.00 57.62 94 ALA A CA 1
ATOM 778 C C . ALA A 1 94 ? -12.903 -50.817 36.818 1.00 57.62 94 ALA A C 1
ATOM 780 O O . ALA A 1 94 ? -13.430 -50.766 37.921 1.00 57.62 94 ALA A O 1
ATOM 781 N N . THR A 1 95 ? -13.161 -51.777 35.929 1.00 57.72 95 THR A N 1
ATOM 782 C CA . THR A 1 95 ? -13.435 -53.205 36.217 1.00 57.72 95 THR A CA 1
ATOM 783 C C . THR A 1 95 ? -13.361 -53.941 34.870 1.00 57.72 95 THR A C 1
ATOM 785 O O . THR A 1 95 ? -14.087 -53.630 33.937 1.00 57.72 95 THR A O 1
ATOM 788 N N . SER A 1 96 ? -12.281 -54.679 34.617 1.00 54.25 96 SER A N 1
ATOM 789 C CA . SER A 1 96 ? -12.216 -56.143 34.734 1.00 54.25 96 SER A CA 1
ATOM 790 C C . SER A 1 96 ? -13.287 -56.891 33.933 1.00 54.25 96 SER A C 1
ATOM 792 O O . SER A 1 96 ? -14.437 -56.998 34.356 1.00 54.25 96 SER A O 1
ATOM 794 N N . ARG A 1 97 ? -12.859 -57.526 32.836 1.00 58.09 97 ARG A N 1
ATOM 795 C CA . ARG A 1 97 ? -13.358 -58.851 32.464 1.00 58.09 97 ARG A CA 1
ATOM 796 C C . ARG A 1 97 ? -12.253 -59.641 31.765 1.00 58.09 97 ARG A C 1
ATOM 798 O O . ARG A 1 97 ? -11.964 -59.445 30.591 1.00 58.09 97 ARG A O 1
ATOM 805 N N . PHE A 1 98 ? -11.620 -60.506 32.553 1.00 58.34 98 PHE A N 1
ATOM 806 C CA . PHE A 1 98 ? -10.856 -61.661 32.095 1.00 58.34 98 PHE A CA 1
ATOM 807 C C . PHE A 1 98 ? -11.656 -62.429 31.032 1.00 58.34 98 PHE A C 1
ATOM 809 O O . PHE A 1 98 ? -12.756 -62.905 31.316 1.00 58.34 98 PHE A O 1
ATOM 816 N N . SER A 1 99 ? -11.083 -62.590 29.841 1.00 59.62 99 SER A N 1
ATOM 817 C CA . SER A 1 99 ? -11.528 -63.581 28.861 1.00 59.62 99 SER A CA 1
ATOM 818 C C . SER A 1 99 ? -10.683 -64.834 29.054 1.00 59.62 99 SER A C 1
ATOM 820 O O . SER A 1 99 ? -9.512 -64.877 28.686 1.00 59.62 99 SER A O 1
ATOM 822 N N . LEU A 1 100 ? -11.278 -65.835 29.696 1.00 60.22 100 LEU A N 1
ATOM 823 C CA . LEU A 1 100 ? -10.706 -67.158 29.914 1.00 60.22 100 LEU A CA 1
ATOM 824 C C . LEU A 1 100 ? -10.796 -67.936 28.590 1.00 60.22 100 LEU A C 1
ATOM 826 O O . LEU A 1 100 ? -11.878 -68.372 28.201 1.00 60.22 100 LEU A O 1
ATOM 830 N N . VAL A 1 101 ? -9.677 -68.065 27.872 1.00 61.75 101 VAL A N 1
ATOM 831 C CA . VAL A 1 101 ? -9.569 -68.941 26.695 1.00 61.75 101 VAL A CA 1
ATOM 832 C C . VAL A 1 101 ? -9.288 -70.359 27.191 1.00 61.75 101 VAL A C 1
ATOM 834 O O . VAL A 1 101 ? -8.272 -70.604 27.834 1.00 61.75 101 VAL A O 1
ATOM 837 N N . LYS A 1 102 ? -10.222 -71.275 26.922 1.00 57.09 102 LYS A N 1
ATOM 838 C CA . LYS A 1 102 ? -10.042 -72.727 27.048 1.00 57.09 102 LYS A CA 1
ATOM 839 C C . LYS A 1 102 ? -9.384 -73.250 25.768 1.00 57.09 102 LYS A C 1
ATOM 841 O O . LYS A 1 102 ? -9.965 -73.062 24.700 1.00 57.09 102 LYS A O 1
ATOM 846 N N . LEU A 1 103 ? -8.252 -73.935 25.901 1.00 56.94 103 LEU A N 1
ATOM 847 C CA . LEU A 1 103 ? -7.766 -74.963 24.977 1.00 56.94 103 LEU A CA 1
ATOM 848 C C . LEU A 1 103 ? -7.278 -76.149 25.807 1.00 56.94 103 LEU A C 1
ATOM 850 O O . LEU A 1 103 ? -6.620 -75.887 26.839 1.00 56.94 103 LEU A O 1
#

pLDDT: mean 73.21, std 17.92, range [39.78, 94.0]

Radius of gyration: 29.04 Å; chains: 1; bounding box: 34×110×48 Å

Secondary structure (DSSP, 8-state):
---PPP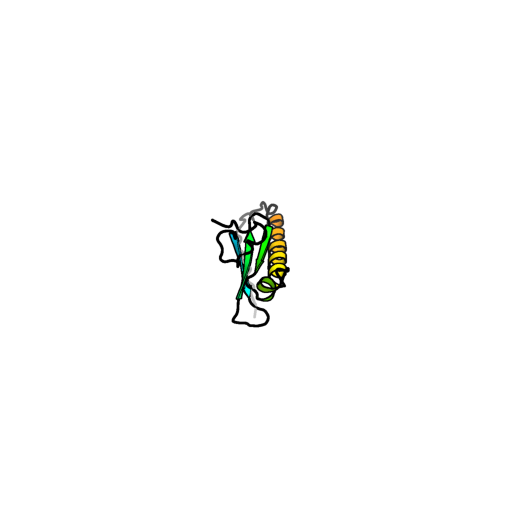GGG----TTSTT--EEEEEE-TT-TT-EEEEEE-TT--EEE-SHHHHHH-SPPHHHHHHHHHHHHHHHHHTT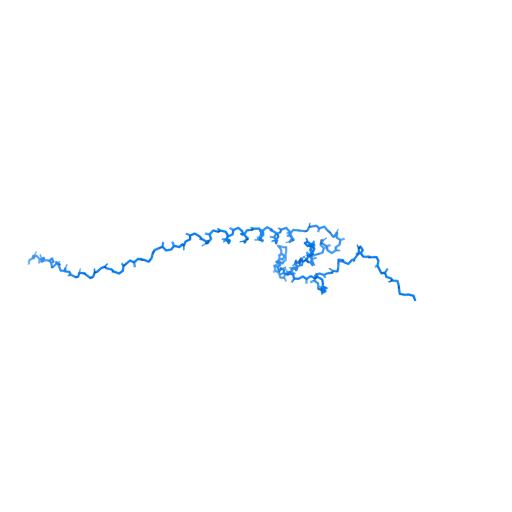STT----PPP---------------

Sequence (103 aa):
MKTQKPISQIVDHPKSSIWETFYECPSQSRANLSYIVATNQSEQWGCSCPRWIYKREECKHIREVKLHLFFINQKEETIETVKVETLPKSTQKATSRFSLVKL

Foldseek 3Di:
DDDDDPPVPPPDACPDPQWDDWDWAADPVDRPDIKIWTAGPVRDIHIPDPCCVPPVDDDPRNVVVVVVVVVVVVVVVPPVPPDDDDDDDDDDDDDDDDDDDDD